Protein AF-A0A9Q9BK03-F1 (afdb_monomer)

Solvent-accessible surface area (backbone atoms only — not comparable to full-atom values): 3669 Å² total; per-residue (Å²): 124,46,52,29,34,36,36,53,45,97,86,67,29,31,39,30,17,49,66,97,47,91,56,72,78,47,76,40,50,60,71,49,49,36,74,68,36,76,89,63,56,91,86,57,54,61,54,72,41,72,42,44,69,68,58,51,51,53,51,73,77,99

Foldseek 3Di:
DWKWKWFADPVLWIFIDTVPDPDGPDIGHPVLVCQQPPPDDSPDGIDMGDDDPVSNVVSVVD

Secondary structure (DSSP, 8-state):
-EEEEEEE-TTS-EEEEETT---EEEEE-HHHHHHHSTT--TT--EEEEEE-HHHHHHHH--

Mean predicted aligned error: 3.29 Å

Structure (mmCIF, N/CA/C/O backbone):
data_AF-A0A9Q9BK03-F1
#
_entry.id   AF-A0A9Q9BK03-F1
#
loop_
_atom_site.group_PDB
_atom_site.id
_atom_site.type_symbol
_atom_site.label_atom_id
_atom_site.label_alt_id
_atom_site.label_comp_id
_atom_site.label_asym_id
_atom_site.label_entity_id
_atom_site.label_seq_id
_atom_site.pdbx_PDB_ins_code
_atom_site.Cartn_x
_atom_site.Cartn_y
_atom_site.Cartn_z
_atom_site.occupancy
_atom_site.B_iso_or_equiv
_atom_site.auth_seq_id
_atom_site.auth_comp_id
_atom_site.auth_asym_id
_atom_site.auth_atom_id
_atom_site.pdbx_PDB_model_num
ATOM 1 N N . MET A 1 1 ? -8.817 6.679 12.145 1.00 77.94 1 MET A N 1
ATOM 2 C CA . MET A 1 1 ? -7.912 6.413 11.002 1.00 77.94 1 MET A CA 1
ATOM 3 C C . MET A 1 1 ? -7.814 4.903 10.827 1.00 77.94 1 MET A C 1
ATOM 5 O O . MET A 1 1 ? -8.143 4.198 11.773 1.00 77.94 1 MET A O 1
ATOM 9 N N . LYS A 1 2 ? -7.479 4.400 9.633 1.00 88.12 2 LYS A N 1
ATOM 10 C CA . LYS A 1 2 ? -7.273 2.963 9.397 1.00 88.12 2 LYS A CA 1
ATOM 11 C C . LYS A 1 2 ? -5.804 2.707 9.077 1.00 88.12 2 LYS A C 1
ATOM 13 O O . LYS A 1 2 ? -5.158 3.529 8.426 1.00 88.12 2 LYS A O 1
ATOM 18 N N . LYS A 1 3 ? -5.301 1.559 9.517 1.00 94.06 3 LYS A N 1
ATOM 19 C CA . LYS A 1 3 ? -3.947 1.106 9.224 1.00 94.06 3 LYS A CA 1
ATOM 20 C C . LYS A 1 3 ? -3.989 0.065 8.114 1.00 94.06 3 LYS A C 1
ATOM 22 O O . LYS A 1 3 ? -4.784 -0.873 8.156 1.00 94.06 3 LYS A O 1
ATOM 27 N N . TYR A 1 4 ? -3.134 0.259 7.121 1.00 94.81 4 TYR A N 1
ATOM 28 C CA . TYR A 1 4 ? -2.990 -0.632 5.982 1.00 94.81 4 TYR A CA 1
ATOM 29 C C . TYR A 1 4 ? -1.571 -1.174 5.954 1.00 94.81 4 TYR A C 1
ATOM 31 O O . TYR A 1 4 ? -0.606 -0.415 6.040 1.00 94.81 4 TYR A O 1
ATOM 39 N N . SER A 1 5 ? -1.431 -2.487 5.823 1.00 95.12 5 SER A N 1
ATOM 40 C CA . SER A 1 5 ? -0.151 -3.095 5.483 1.00 95.12 5 SER A CA 1
ATOM 41 C C . SER A 1 5 ? 0.065 -3.015 3.975 1.00 95.12 5 SER A C 1
ATOM 43 O O . SER A 1 5 ? -0.887 -3.128 3.203 1.00 95.12 5 SER A O 1
ATOM 45 N N . PHE A 1 6 ? 1.307 -2.807 3.546 1.00 94.69 6 PHE A N 1
ATOM 46 C CA . PHE A 1 6 ? 1.684 -2.877 2.139 1.00 94.69 6 PHE A CA 1
ATOM 47 C C . PHE A 1 6 ? 2.805 -3.887 1.920 1.00 94.69 6 PHE A C 1
ATOM 49 O O . PHE A 1 6 ? 3.682 -4.048 2.773 1.00 94.69 6 PHE A O 1
ATOM 56 N N . LYS A 1 7 ? 2.811 -4.543 0.756 1.00 94.62 7 LYS A N 1
ATOM 57 C CA . LYS A 1 7 ? 3.891 -5.440 0.325 1.00 94.62 7 LYS A CA 1
ATOM 58 C C . LYS A 1 7 ? 4.168 -5.294 -1.169 1.00 94.62 7 LYS A C 1
ATOM 60 O O . LYS A 1 7 ? 3.238 -5.316 -1.973 1.00 94.62 7 LYS A O 1
ATOM 65 N N . LYS A 1 8 ? 5.445 -5.169 -1.528 1.00 94.44 8 LYS A N 1
ATOM 66 C CA . LYS A 1 8 ? 5.938 -5.071 -2.900 1.00 94.44 8 LYS A CA 1
ATOM 67 C C . LYS A 1 8 ? 5.677 -6.383 -3.640 1.00 94.44 8 LYS A C 1
ATOM 69 O O . LYS A 1 8 ? 5.902 -7.475 -3.120 1.00 94.44 8 LYS A O 1
ATOM 74 N N . THR A 1 9 ? 5.180 -6.247 -4.853 1.00 91.06 9 THR A N 1
ATOM 75 C CA . THR A 1 9 ? 4.918 -7.304 -5.823 1.00 91.06 9 THR A CA 1
ATOM 76 C C . THR A 1 9 ? 6.133 -7.480 -6.731 1.00 91.06 9 THR A C 1
ATOM 78 O O . THR A 1 9 ? 7.022 -6.628 -6.782 1.00 91.06 9 THR A O 1
ATOM 81 N N . ILE A 1 10 ? 6.159 -8.578 -7.485 1.00 82.75 10 ILE A N 1
ATOM 82 C CA . ILE A 1 10 ? 7.252 -8.896 -8.418 1.00 82.75 10 ILE A CA 1
ATOM 83 C C . ILE A 1 10 ? 7.381 -7.825 -9.520 1.00 82.75 10 ILE A C 1
ATOM 85 O O . ILE A 1 10 ? 8.480 -7.546 -9.982 1.00 82.75 10 ILE A O 1
ATOM 89 N N . VAL A 1 11 ? 6.277 -7.164 -9.880 1.00 82.12 11 VAL A N 1
ATOM 90 C CA . VAL A 1 11 ? 6.204 -6.127 -10.925 1.00 82.12 11 VAL A CA 1
ATOM 91 C C . VAL A 1 11 ? 6.390 -4.702 -10.384 1.00 82.12 11 VAL A C 1
ATOM 93 O O . VAL A 1 11 ? 5.903 -3.741 -10.970 1.00 82.12 11 VAL A O 1
ATOM 96 N N . GLY A 1 12 ? 7.023 -4.538 -9.219 1.00 82.88 12 GLY A N 1
ATOM 97 C CA . GLY A 1 12 ? 7.335 -3.216 -8.658 1.00 82.88 12 GLY A CA 1
ATOM 98 C C . GLY A 1 12 ? 6.159 -2.457 -8.027 1.00 82.88 12 GLY A C 1
ATOM 99 O O . GLY A 1 12 ? 6.371 -1.392 -7.460 1.00 82.88 12 GLY A O 1
ATOM 100 N N . HIS A 1 13 ? 4.945 -3.012 -8.056 1.00 92.75 13 HIS A N 1
ATOM 101 C CA . HIS A 1 13 ? 3.758 -2.440 -7.407 1.00 92.75 13 HIS A CA 1
ATOM 102 C C . HIS A 1 13 ? 3.657 -2.858 -5.940 1.00 92.75 13 HIS A C 1
ATOM 104 O O . HIS A 1 13 ? 4.364 -3.765 -5.511 1.00 92.75 13 HIS A O 1
ATOM 110 N N . PHE A 1 14 ? 2.734 -2.276 -5.183 1.00 94.81 14 PHE A N 1
ATOM 111 C CA . PHE A 1 14 ? 2.489 -2.569 -3.777 1.00 94.81 14 PHE A CA 1
ATOM 112 C C . PHE A 1 14 ? 1.035 -2.964 -3.545 1.00 94.81 14 PHE A C 1
ATOM 114 O O . PHE A 1 14 ? 0.119 -2.209 -3.856 1.00 94.81 14 PHE A O 1
ATOM 121 N N . ASN A 1 15 ? 0.826 -4.135 -2.952 1.00 95.44 15 ASN A N 1
ATOM 122 C CA . ASN A 1 15 ? -0.491 -4.571 -2.506 1.00 95.44 15 ASN A CA 1
ATOM 123 C C . ASN A 1 15 ? -0.774 -3.997 -1.126 1.00 95.44 15 ASN A C 1
ATOM 125 O O . ASN A 1 15 ? 0.004 -4.249 -0.207 1.00 95.44 15 ASN A O 1
ATOM 129 N N . LEU A 1 16 ? -1.886 -3.285 -0.985 1.00 94.88 16 LEU A N 1
ATOM 130 C CA . LEU A 1 16 ? -2.419 -2.790 0.276 1.00 94.88 16 LEU A CA 1
ATOM 131 C C . LEU A 1 16 ? -3.436 -3.775 0.850 1.00 94.88 16 LEU A C 1
ATOM 133 O O . LEU A 1 16 ? -4.267 -4.316 0.121 1.00 94.88 16 LEU A O 1
ATOM 137 N N . ARG A 1 17 ? -3.396 -3.973 2.165 1.00 95.50 17 ARG A N 1
ATOM 138 C CA . ARG A 1 17 ? -4.363 -4.767 2.934 1.00 95.50 17 ARG A CA 1
ATOM 139 C C . ARG A 1 17 ? -4.728 -4.016 4.199 1.00 95.50 17 ARG A C 1
ATOM 141 O O . ARG A 1 17 ? -3.853 -3.383 4.788 1.00 95.50 17 ARG A O 1
ATOM 148 N N . GLU A 1 18 ? -5.977 -4.095 4.639 1.00 93.38 18 GLU A N 1
ATOM 149 C CA . GLU A 1 18 ? -6.321 -3.640 5.991 1.00 93.38 18 GLU A CA 1
ATOM 150 C C . GLU A 1 18 ? -5.552 -4.469 7.032 1.00 93.38 18 GLU A C 1
ATOM 152 O O . GLU A 1 18 ? -5.288 -5.655 6.830 1.00 93.38 18 GLU A O 1
ATOM 157 N N . GLU A 1 19 ? -5.129 -3.841 8.129 1.00 88.69 19 GLU A N 1
ATOM 158 C CA . GLU A 1 19 ? -4.452 -4.548 9.217 1.00 88.69 19 GLU A CA 1
ATOM 159 C C . GLU A 1 19 ? -5.336 -5.679 9.771 1.00 88.69 19 GLU A C 1
ATOM 161 O O . GLU A 1 19 ? -6.516 -5.479 10.049 1.00 88.69 19 GLU A O 1
ATOM 166 N N . GLY A 1 20 ? -4.763 -6.880 9.899 1.00 86.00 20 GLY A N 1
ATOM 167 C CA . GLY A 1 20 ? -5.495 -8.079 10.320 1.00 86.00 20 GLY A CA 1
ATOM 168 C C . GLY A 1 20 ? -6.350 -8.734 9.227 1.00 86.00 20 GLY A C 1
ATOM 169 O O . GLY A 1 20 ? -7.038 -9.706 9.520 1.00 86.00 20 GLY A O 1
ATOM 170 N N . SER A 1 21 ? -6.303 -8.242 7.983 1.00 90.31 21 SER A N 1
ATOM 171 C CA . SER A 1 21 ? -6.994 -8.836 6.836 1.00 90.31 21 SER A CA 1
ATOM 172 C C . SER A 1 21 ? -6.014 -9.368 5.792 1.00 90.31 21 SER A C 1
ATOM 174 O O . SER A 1 21 ? -5.014 -8.731 5.454 1.00 90.31 21 SER A O 1
ATOM 176 N N . ASP A 1 22 ? -6.341 -10.524 5.214 1.00 89.62 22 ASP A N 1
ATOM 177 C CA . ASP A 1 22 ? -5.622 -11.079 4.065 1.00 89.62 22 ASP A CA 1
ATOM 178 C C . ASP A 1 22 ? -6.124 -10.551 2.716 1.00 89.62 22 ASP A C 1
ATOM 180 O O . ASP A 1 22 ? -5.514 -10.803 1.671 1.00 89.62 22 ASP A O 1
ATOM 184 N N . GLN A 1 23 ? -7.213 -9.785 2.722 1.00 93.62 23 GLN A N 1
ATOM 185 C CA . GLN A 1 23 ? -7.794 -9.237 1.510 1.00 93.62 23 GLN A CA 1
ATOM 186 C C . GLN A 1 23 ? -6.967 -8.055 0.997 1.00 93.62 23 GLN A C 1
ATOM 188 O O . GLN A 1 23 ? -6.714 -7.080 1.709 1.00 93.62 23 GLN A O 1
ATOM 193 N N . ILE A 1 24 ? -6.571 -8.131 -0.273 1.00 93.56 24 ILE A N 1
ATOM 194 C CA . ILE A 1 24 ? -5.968 -7.000 -0.979 1.00 93.56 24 ILE A CA 1
ATOM 195 C C . ILE A 1 24 ? -7.081 -6.006 -1.299 1.00 93.56 24 ILE A C 1
ATOM 197 O O . ILE A 1 24 ? -8.029 -6.347 -2.002 1.00 93.56 24 ILE A O 1
ATOM 201 N N . VAL A 1 25 ? -6.956 -4.786 -0.7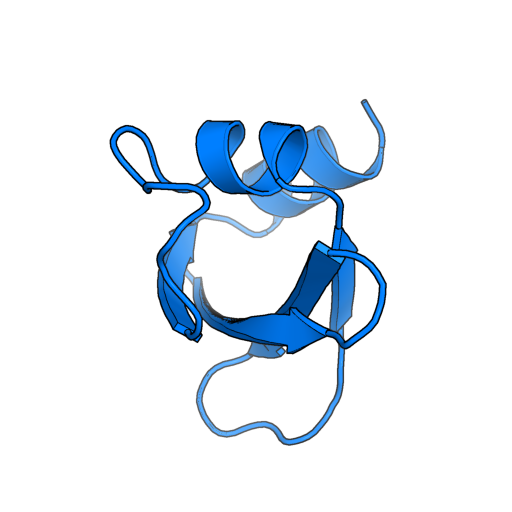83 1.00 93.12 25 VAL A N 1
ATOM 202 C CA . VAL A 1 25 ? -7.911 -3.697 -1.040 1.00 93.12 25 VAL A CA 1
ATOM 203 C C . VAL A 1 25 ? -7.505 -2.844 -2.236 1.00 93.12 25 VAL A C 1
ATOM 205 O O . VAL A 1 25 ? -8.356 -2.223 -2.861 1.00 93.12 25 VAL A O 1
ATOM 208 N N . ALA A 1 26 ? -6.210 -2.812 -2.557 1.00 93.12 26 ALA A N 1
ATOM 209 C CA . ALA A 1 26 ? -5.682 -2.082 -3.701 1.00 93.12 26 ALA A CA 1
ATOM 210 C C . ALA A 1 26 ? -4.289 -2.594 -4.093 1.00 93.12 26 ALA A C 1
ATOM 212 O O . ALA A 1 26 ? -3.524 -3.051 -3.241 1.00 93.12 26 ALA A O 1
ATOM 213 N N . THR A 1 27 ? -3.936 -2.437 -5.366 1.00 94.38 27 THR A N 1
ATOM 214 C CA . THR A 1 27 ? -2.568 -2.594 -5.871 1.00 94.38 27 THR A CA 1
ATOM 215 C C . THR A 1 27 ? -2.151 -1.268 -6.483 1.00 94.38 27 THR A C 1
ATOM 217 O O . THR A 1 27 ? -2.784 -0.803 -7.425 1.00 94.38 27 THR A O 1
ATOM 220 N N . ILE A 1 28 ? -1.114 -0.643 -5.931 1.00 93.44 28 ILE A N 1
ATOM 221 C CA . ILE A 1 28 ? -0.708 0.720 -6.290 1.00 93.44 28 ILE A CA 1
ATOM 222 C C . ILE A 1 28 ? 0.763 0.791 -6.700 1.00 93.44 28 ILE A C 1
ATOM 224 O O . ILE A 1 28 ? 1.569 0.000 -6.205 1.00 93.44 28 ILE A O 1
ATOM 228 N N . PRO A 1 29 ? 1.148 1.727 -7.579 1.00 93.50 29 PRO A N 1
ATOM 229 C CA . PRO A 1 29 ? 2.551 1.962 -7.896 1.00 93.50 29 PRO A CA 1
ATOM 230 C C . PRO A 1 29 ? 3.271 2.693 -6.746 1.00 93.50 29 PRO A C 1
ATOM 232 O O . PRO A 1 29 ? 2.650 3.135 -5.770 1.00 93.50 29 PRO A O 1
ATOM 235 N N . PHE A 1 30 ? 4.598 2.810 -6.838 1.00 92.12 30 PHE A N 1
ATOM 236 C CA . PHE A 1 30 ? 5.421 3.440 -5.800 1.00 92.12 30 PHE A CA 1
ATOM 237 C C . PHE A 1 30 ? 5.035 4.904 -5.549 1.00 92.12 30 PHE A C 1
ATOM 239 O O . PHE A 1 30 ? 4.977 5.336 -4.402 1.00 92.12 30 PHE A O 1
ATOM 246 N N . GLU A 1 31 ? 4.71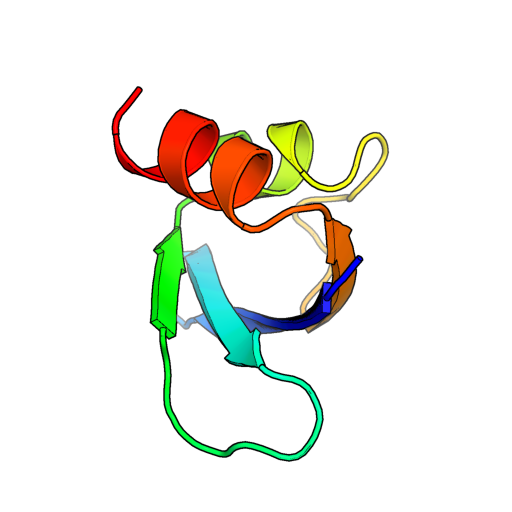4 5.656 -6.598 1.00 92.25 31 GLU A N 1
ATOM 247 C CA . GLU A 1 31 ? 4.356 7.073 -6.536 1.00 92.25 31 GLU A CA 1
ATOM 248 C C . GLU A 1 31 ? 3.108 7.289 -5.677 1.00 92.25 31 GLU A C 1
ATOM 250 O O . GLU A 1 31 ? 3.056 8.195 -4.845 1.00 92.25 31 GLU A O 1
ATOM 255 N N . ALA A 1 32 ? 2.113 6.414 -5.826 1.00 93.38 32 ALA A N 1
ATOM 256 C CA . ALA A 1 32 ? 0.915 6.416 -4.999 1.00 93.38 32 ALA A CA 1
ATOM 257 C C . ALA A 1 32 ? 1.238 6.041 -3.543 1.00 93.38 32 ALA A C 1
ATOM 259 O O . ALA A 1 32 ? 0.751 6.687 -2.614 1.00 93.38 32 ALA A O 1
ATOM 260 N N . LEU A 1 33 ? 2.119 5.059 -3.320 1.00 93.75 33 LEU A N 1
ATOM 261 C CA . LEU A 1 33 ? 2.562 4.711 -1.969 1.00 93.75 33 LEU A CA 1
ATOM 262 C C . LEU A 1 33 ? 3.303 5.880 -1.302 1.00 93.75 33 LEU A C 1
ATOM 264 O O . LEU A 1 33 ? 3.070 6.150 -0.127 1.00 93.75 33 LEU A O 1
ATOM 268 N N . ALA A 1 34 ? 4.136 6.611 -2.043 1.00 93.38 34 ALA A N 1
ATOM 269 C CA . ALA A 1 34 ? 4.854 7.784 -1.553 1.00 93.38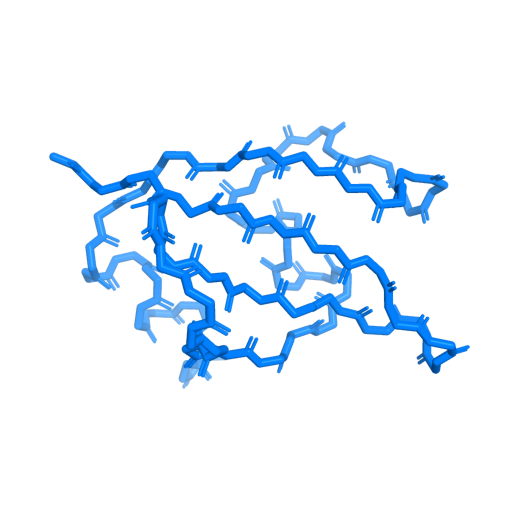 34 ALA A CA 1
ATOM 270 C C . ALA A 1 34 ? 3.922 8.956 -1.200 1.00 93.38 34 ALA A C 1
ATOM 272 O O . ALA A 1 34 ? 4.214 9.702 -0.264 1.00 93.38 34 ALA A O 1
ATOM 273 N N . LYS A 1 35 ? 2.766 9.087 -1.873 1.00 93.50 35 LYS A N 1
ATOM 274 C CA . LYS A 1 35 ? 1.703 10.040 -1.492 1.00 93.50 35 LYS A CA 1
ATOM 275 C C . LYS A 1 35 ? 1.022 9.676 -0.162 1.00 93.50 35 LYS A C 1
ATOM 277 O O . LYS A 1 35 ? 0.515 10.575 0.516 1.00 93.50 35 LYS A O 1
ATOM 282 N N . LEU A 1 36 ? 0.964 8.385 0.184 1.00 92.62 36 LEU A N 1
ATOM 283 C CA . LEU A 1 36 ? 0.373 7.879 1.433 1.00 92.62 36 LEU A CA 1
ATOM 284 C C . LEU A 1 36 ? 1.382 7.845 2.586 1.00 92.62 36 LEU A C 1
ATOM 286 O O . LEU A 1 36 ? 1.018 8.137 3.722 1.00 92.62 36 LEU A O 1
ATOM 290 N N . LEU A 1 37 ? 2.636 7.498 2.299 1.00 92.75 37 LEU A N 1
ATOM 291 C CA . LEU A 1 37 ? 3.724 7.393 3.265 1.00 92.75 37 LEU A CA 1
ATOM 292 C C . LEU A 1 37 ? 4.929 8.229 2.798 1.00 92.75 37 LEU A C 1
ATOM 294 O O . LEU A 1 37 ? 5.853 7.690 2.180 1.00 92.75 37 LEU A O 1
ATOM 298 N N . PRO A 1 38 ? 4.945 9.542 3.092 1.00 89.69 38 PRO A N 1
ATOM 299 C CA . PRO A 1 38 ? 6.070 10.405 2.754 1.00 89.69 38 PRO A CA 1
ATOM 300 C C . PRO A 1 38 ? 7.384 9.869 3.341 1.00 89.69 38 PRO A C 1
ATOM 302 O O . PRO A 1 38 ? 7.438 9.461 4.500 1.00 89.69 38 PRO A O 1
ATOM 305 N N . GLY A 1 39 ? 8.449 9.850 2.537 1.00 88.81 39 GLY A N 1
ATOM 306 C CA . GLY A 1 39 ? 9.759 9.320 2.941 1.00 88.81 39 GLY A CA 1
ATOM 307 C C . GLY A 1 39 ? 9.926 7.803 2.780 1.00 88.81 39 GLY A C 1
ATOM 308 O O . GLY A 1 39 ? 10.974 7.259 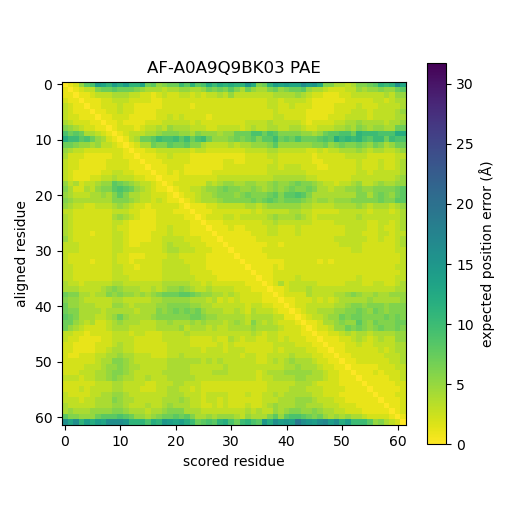3.132 1.00 88.81 39 GLY A O 1
ATOM 309 N N . VAL A 1 40 ? 8.934 7.095 2.229 1.00 92.31 40 VAL A N 1
ATOM 310 C CA . VAL A 1 40 ? 9.100 5.692 1.828 1.00 92.31 40 VAL A CA 1
ATOM 311 C C . VAL A 1 40 ? 10.110 5.570 0.679 1.00 92.31 40 VAL A C 1
ATOM 313 O O . V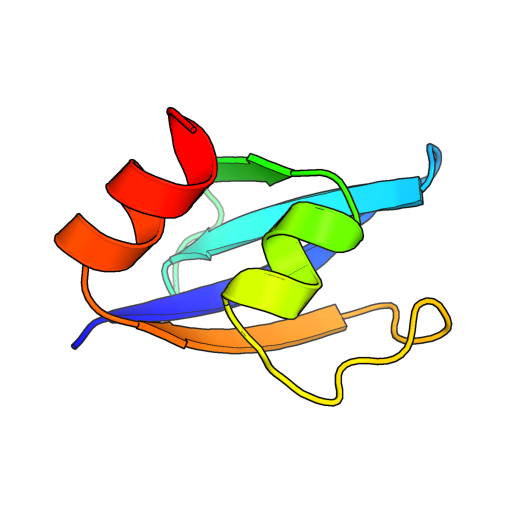AL A 1 40 ? 10.099 6.349 -0.269 1.00 92.31 40 VAL A O 1
ATOM 316 N N . SER A 1 41 ? 11.000 4.580 0.762 1.00 89.44 41 SER A N 1
ATOM 317 C CA . SER A 1 41 ? 11.967 4.262 -0.296 1.00 89.44 41 SER A CA 1
ATOM 318 C C . SER A 1 41 ? 11.433 3.152 -1.194 1.00 89.44 41 SER A C 1
ATOM 320 O O . SER A 1 41 ? 10.850 2.189 -0.700 1.00 89.44 41 SER A O 1
ATOM 322 N N . GLU A 1 42 ? 11.720 3.214 -2.492 1.00 85.12 42 GLU A N 1
ATOM 323 C CA . GLU A 1 42 ? 11.364 2.163 -3.456 1.00 85.12 42 GLU A CA 1
ATOM 324 C C . GLU A 1 42 ? 1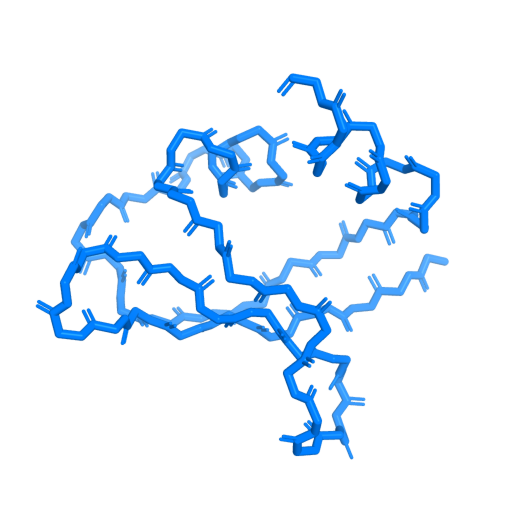2.049 0.811 -3.160 1.00 85.12 42 GLU A C 1
ATOM 326 O O . GLU A 1 42 ? 11.577 -0.260 -3.563 1.00 85.12 42 GLU A O 1
ATOM 331 N N . ARG A 1 43 ? 13.149 0.843 -2.393 1.00 87.62 43 ARG A N 1
ATOM 332 C CA . ARG A 1 43 ? 13.829 -0.356 -1.881 1.00 87.62 43 ARG A CA 1
ATOM 333 C C . ARG A 1 43 ? 13.050 -1.052 -0.765 1.00 87.62 43 ARG A C 1
ATOM 335 O O . ARG A 1 43 ? 13.387 -2.177 -0.408 1.00 87.62 43 ARG A O 1
ATOM 342 N N . ARG A 1 44 ? 12.042 -0.404 -0.170 1.00 88.50 44 ARG A N 1
ATOM 343 C CA . ARG A 1 44 ? 11.242 -0.996 0.905 1.00 88.50 44 ARG A CA 1
ATOM 344 C C . ARG A 1 44 ? 10.284 -2.030 0.317 1.00 88.50 44 ARG A C 1
ATOM 346 O O . ARG A 1 44 ? 9.528 -1.742 -0.601 1.00 88.50 44 ARG A O 1
ATOM 353 N N . PHE A 1 45 ? 10.311 -3.239 0.871 1.00 91.50 45 PHE A N 1
ATOM 354 C CA . PHE A 1 45 ? 9.501 -4.361 0.389 1.00 91.50 45 PHE A CA 1
ATOM 355 C C . PHE A 1 45 ? 8.157 -4.494 1.098 1.00 91.50 45 PHE A C 1
ATOM 357 O O . PHE A 1 45 ? 7.231 -5.064 0.534 1.00 91.50 45 PHE A O 1
ATOM 364 N N . CYS A 1 46 ? 8.025 -4.003 2.325 1.00 93.94 46 CYS A N 1
ATOM 365 C CA . CYS A 1 46 ? 6.770 -4.024 3.064 1.00 93.94 46 CYS A CA 1
ATOM 366 C C . CYS A 1 46 ? 6.765 -2.974 4.175 1.00 93.94 46 CYS A C 1
ATOM 368 O O . CYS A 1 46 ? 7.796 -2.373 4.493 1.00 93.94 46 CYS A O 1
ATOM 370 N N . GLY A 1 47 ? 5.596 -2.754 4.761 1.00 94.00 47 GLY A N 1
ATOM 371 C CA . GLY A 1 47 ? 5.429 -1.879 5.908 1.00 94.00 47 GLY A CA 1
ATOM 372 C C . GLY A 1 47 ? 3.961 -1.636 6.206 1.00 94.00 47 GLY A C 1
ATOM 373 O O . GLY A 1 47 ? 3.086 -2.355 5.724 1.00 94.00 47 GLY A O 1
ATOM 374 N N . THR A 1 48 ? 3.700 -0.606 6.998 1.00 94.25 48 THR A N 1
ATOM 375 C CA . THR A 1 48 ? 2.346 -0.162 7.319 1.00 94.25 48 THR A CA 1
ATOM 376 C C . THR A 1 48 ? 2.221 1.333 7.097 1.00 94.25 48 THR A C 1
ATOM 378 O O . THR A 1 48 ? 3.176 2.074 7.325 1.00 94.25 48 THR A O 1
ATOM 381 N N . VAL A 1 49 ? 1.040 1.772 6.689 1.00 93.44 49 VAL A N 1
ATOM 382 C CA . VAL A 1 49 ? 0.674 3.177 6.554 1.00 93.44 49 VAL A CA 1
ATOM 383 C C . VAL A 1 49 ? -0.652 3.417 7.256 1.00 93.44 49 VAL A C 1
ATOM 385 O O . VAL A 1 49 ? -1.588 2.627 7.128 1.00 93.44 49 VAL A O 1
ATOM 388 N N . GLU A 1 50 ? -0.731 4.501 8.016 1.00 94.88 50 GLU A N 1
ATOM 389 C CA . GLU A 1 50 ? -1.966 4.925 8.658 1.00 94.88 50 GLU A CA 1
ATOM 390 C C . GLU A 1 50 ? -2.561 6.092 7.873 1.00 94.88 50 GLU A C 1
ATOM 392 O O . GLU A 1 50 ? -1.920 7.125 7.688 1.00 94.88 50 GLU A O 1
ATOM 397 N N . CYS A 1 51 ? -3.781 5.924 7.368 1.00 91.62 51 CYS A N 1
ATOM 398 C CA . CYS A 1 51 ? -4.470 6.972 6.623 1.00 91.62 51 CYS A CA 1
ATOM 399 C C . CYS A 1 51 ? -5.992 6.884 6.800 1.00 91.62 51 CYS A C 1
ATOM 401 O O . CYS A 1 51 ? -6.548 5.914 7.324 1.00 91.62 51 CYS A O 1
ATOM 403 N N . THR A 1 52 ? -6.705 7.941 6.417 1.00 91.38 52 THR A N 1
ATOM 404 C CA . THR A 1 52 ? -8.171 7.906 6.362 1.00 91.38 52 THR A CA 1
AT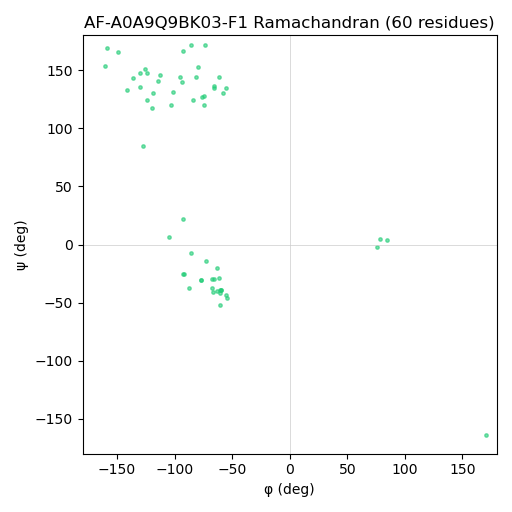OM 405 C C . THR A 1 52 ? -8.623 7.199 5.087 1.00 91.38 52 THR A C 1
ATOM 407 O O . THR A 1 52 ? -7.928 7.235 4.075 1.00 91.38 52 THR A O 1
ATOM 410 N N . LYS A 1 53 ? -9.817 6.589 5.109 1.00 88.94 53 LYS A N 1
ATOM 411 C CA . LYS A 1 53 ? -10.402 5.979 3.905 1.00 88.94 53 LYS A CA 1
ATOM 412 C C . LYS A 1 53 ? -10.505 6.991 2.757 1.00 88.94 53 LYS A C 1
ATOM 414 O O . LYS A 1 53 ? -10.070 6.698 1.658 1.00 88.94 53 LYS A O 1
ATOM 419 N N . LYS A 1 54 ? -10.942 8.219 3.060 1.00 91.00 54 LYS A N 1
ATOM 420 C CA . LYS A 1 54 ? -10.984 9.325 2.095 1.00 91.00 54 LYS A CA 1
ATOM 421 C C . LYS A 1 54 ? -9.621 9.580 1.440 1.00 91.00 54 LYS A C 1
ATOM 423 O O . LYS A 1 54 ? -9.551 9.705 0.227 1.00 91.00 54 LYS A O 1
ATOM 428 N N . ARG A 1 55 ? -8.538 9.625 2.225 1.00 91.25 55 ARG A N 1
ATOM 429 C CA . ARG A 1 55 ? -7.187 9.852 1.694 1.00 91.25 55 ARG A CA 1
ATOM 430 C C . ARG A 1 55 ? -6.699 8.690 0.831 1.00 91.25 55 ARG A C 1
ATOM 432 O O . ARG A 1 55 ? -6.020 8.925 -0.163 1.00 91.25 55 ARG A O 1
ATOM 439 N N . LEU A 1 56 ? -7.030 7.458 1.215 1.00 92.00 56 LEU A N 1
ATOM 440 C CA . LEU A 1 56 ? -6.760 6.288 0.386 1.00 92.00 56 LEU A CA 1
ATOM 441 C C . LEU A 1 56 ? -7.498 6.415 -0.954 1.00 92.00 56 LEU A C 1
ATOM 443 O O . LEU A 1 56 ? -6.853 6.364 -1.993 1.00 92.00 56 LEU A O 1
ATOM 447 N N . ASP A 1 57 ? -8.804 6.678 -0.927 1.00 91.44 57 ASP A N 1
ATOM 448 C CA . ASP A 1 57 ? -9.631 6.821 -2.129 1.00 91.44 57 ASP A CA 1
ATOM 449 C C . ASP A 1 57 ? -9.135 7.960 -3.045 1.00 91.44 57 ASP A C 1
ATOM 451 O O . ASP A 1 57 ? -9.095 7.790 -4.260 1.00 91.44 57 ASP A O 1
ATOM 455 N N . GLU A 1 58 ? -8.691 9.094 -2.490 1.00 92.75 58 GLU A N 1
ATOM 456 C CA . GLU A 1 58 ? -8.075 10.198 -3.250 1.00 92.75 58 GLU A CA 1
ATOM 457 C C . GLU A 1 58 ? -6.803 9.771 -3.995 1.00 92.75 58 GLU A C 1
ATOM 459 O O . GLU A 1 58 ? -6.568 10.212 -5.115 1.00 92.75 58 GLU A O 1
ATOM 464 N N . VAL A 1 59 ? -5.968 8.930 -3.378 1.00 90.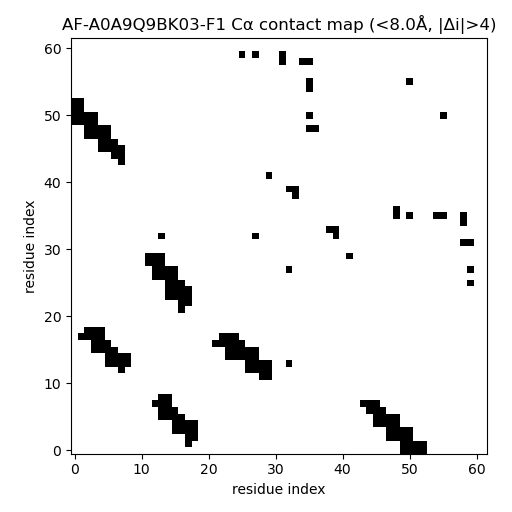31 59 VAL A N 1
ATOM 465 C CA . VAL A 1 59 ? -4.735 8.434 -4.008 1.00 90.31 59 VAL A CA 1
ATOM 466 C C . VAL A 1 59 ? -5.027 7.335 -5.031 1.00 90.31 59 VAL A C 1
ATOM 468 O O . VAL A 1 59 ? -4.285 7.210 -5.999 1.00 90.31 59 VAL A O 1
ATOM 471 N N . LEU A 1 60 ? -6.084 6.543 -4.826 1.00 87.12 60 LEU A N 1
ATOM 472 C CA . LEU A 1 60 ? -6.475 5.468 -5.742 1.00 87.12 60 LEU A CA 1
ATOM 473 C C . LEU A 1 60 ? -7.188 5.971 -7.005 1.00 87.12 60 LEU A C 1
ATOM 475 O O . LEU A 1 60 ? -7.080 5.326 -8.042 1.00 87.12 60 LEU A O 1
ATOM 479 N N . ASN A 1 61 ? -7.917 7.087 -6.924 1.00 85.06 61 ASN A N 1
ATOM 480 C CA . ASN A 1 61 ? -8.718 7.624 -8.032 1.00 85.06 61 ASN A CA 1
ATOM 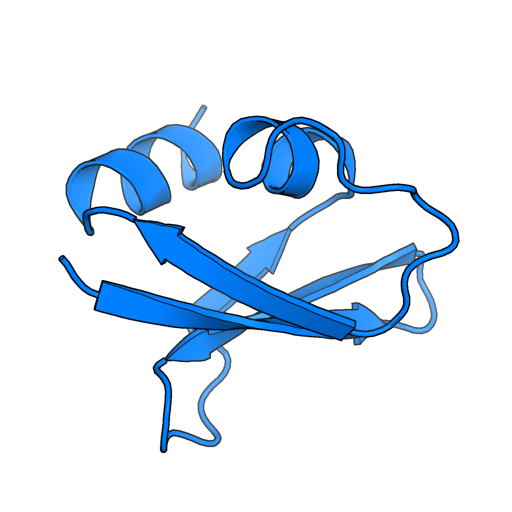481 C C . ASN A 1 61 ? -8.093 8.857 -8.717 1.00 85.06 61 ASN A C 1
ATOM 483 O O . ASN A 1 61 ? -8.764 9.489 -9.534 1.00 85.06 61 ASN A O 1
ATOM 487 N N . GLY A 1 62 ? -6.862 9.235 -8.353 1.00 63.84 62 GLY A N 1
ATOM 488 C CA . GLY A 1 62 ? -6.203 10.478 -8.780 1.00 63.84 62 GLY A CA 1
ATOM 489 C C . GLY A 1 62 ? -4.892 10.291 -9.524 1.00 63.84 62 GLY A C 1
ATOM 490 O O . GLY A 1 62 ? -4.134 9.352 -9.192 1.00 63.84 62 GLY A O 1
#

Sequence (62 aa):
MKKYSFKKTIVGHFNLREEGSDQIVATIPFEALAKLLPGVSERRFCGTVECTKKRLDEVLNG

pLDDT: mean 90.85, std 5.03, range [63.84, 95.5]

Nearest PDB structures (foldseek):
  6w3x-assembly1_A  TM=4.937E-01  e=6.165E+00  Campylobacter jejuni
  6jly-assembly1_M  TM=4.315E-01  e=9.646E+00  Saccharomyces cerevisiae S288C
  6g5m-assembly2_D  TM=4.578E-01  e=9.646E+00  Thioalkalivibrio paradoxus ARh 1

Radius of gyration: 10.44 Å; Cα contacts (8 Å, |Δi|>4): 99; chains: 1; bounding box: 25×22×22 Å

Organism: NCBI:txid69967